Protein AF-X0XKE8-F1 (afdb_monomer_lite)

Secondary structure (DSSP, 8-state):
--TTHHHHHHHHHHHHHHHHHHHHHHHHHHHH-HHHHHHHHHHHHHHHHHHHHHHHHHHTTS-S-THHHHHHHHHHHHHHHHHHHHHHSTTS-SS-S--THHHHHHHHHHHHHHHHHHHHHHHHH--

Organism: NCBI:txid412755

InterPro domains:
  IPR033425 Membrane-associated sensor domain MASE3 [PF17159] (29-117)

Foldseek 3Di:
DPPPPVVVVVVVVVVVVVVVVVVVVLVVCCVVDVLVSLLVVLVVVLVVLQVQLVVLVVCVVVDPDCLSVVSSVLSVVLSVLSVVLNCPDPPNPNDPPDDPVVSVVSVVVSVVSVVVSVVVNVVVVVD

Structure (mmCIF, N/CA/C/O backbone):
data_AF-X0XKE8-F1
#
_entry.id   AF-X0XKE8-F1
#
loop_
_atom_site.group_PDB
_atom_site.id
_atom_site.type_symbol
_atom_site.label_atom_id
_atom_site.label_alt_id
_atom_site.label_comp_id
_atom_site.label_asym_id
_atom_site.label_entity_id
_atom_site.label_seq_id
_atom_site.pdbx_PDB_ins_code
_atom_site.Cartn_x
_atom_site.Cartn_y
_atom_site.Cartn_z
_atom_site.occupancy
_atom_site.B_iso_or_equiv
_atom_site.auth_seq_id
_atom_site.auth_comp_id
_atom_site.auth_asym_id
_atom_site.auth_atom_id
_atom_site.pdbx_PDB_model_num
ATOM 1 N N . MET A 1 1 ? -5.617 37.254 18.860 1.00 52.50 1 MET A N 1
ATOM 2 C CA . MET A 1 1 ? -5.832 35.862 18.404 1.00 52.50 1 MET A CA 1
ATOM 3 C C . MET A 1 1 ? -5.655 35.750 16.875 1.00 52.50 1 MET A C 1
ATOM 5 O O . MET A 1 1 ? -6.609 35.468 16.179 1.00 52.50 1 MET A O 1
ATOM 9 N N . MET A 1 2 ? -4.461 36.025 16.316 1.00 58.84 2 MET A N 1
ATOM 10 C CA . MET A 1 2 ? -4.208 35.961 14.848 1.00 58.84 2 MET A CA 1
ATOM 11 C C . MET A 1 2 ? -2.796 35.456 14.469 1.00 58.84 2 MET A C 1
ATOM 13 O O . MET A 1 2 ? -2.439 35.417 13.297 1.00 58.84 2 MET A O 1
ATOM 17 N N . LYS A 1 3 ? -1.968 35.032 15.437 1.00 57.28 3 LYS A N 1
ATOM 18 C CA . LYS A 1 3 ? -0.602 34.533 15.171 1.00 57.28 3 LYS A CA 1
ATOM 19 C C . LYS A 1 3 ? -0.541 33.054 14.738 1.00 57.28 3 LYS A C 1
ATOM 21 O O . LYS A 1 3 ? 0.537 32.583 14.402 1.00 57.28 3 LYS A O 1
ATOM 26 N N . ASN A 1 4 ? -1.674 32.343 14.690 1.00 58.91 4 ASN A N 1
ATOM 27 C CA . ASN A 1 4 ? -1.705 30.882 14.513 1.00 58.91 4 ASN A CA 1
ATOM 28 C C . ASN A 1 4 ? -1.995 30.395 13.075 1.00 58.91 4 ASN A C 1
ATOM 30 O O . ASN A 1 4 ? -1.893 29.210 12.795 1.00 58.91 4 ASN A O 1
ATOM 34 N N . ILE A 1 5 ? -2.324 31.290 12.133 1.00 60.47 5 ILE A N 1
ATOM 35 C CA . ILE A 1 5 ? -2.612 30.906 10.731 1.00 60.47 5 ILE A CA 1
ATOM 36 C C . ILE A 1 5 ? -1.319 30.846 9.887 1.00 60.47 5 ILE A C 1
ATOM 38 O O . ILE A 1 5 ? -1.200 30.061 8.943 1.00 60.47 5 ILE A O 1
ATOM 42 N N . ARG A 1 6 ? -0.295 31.632 10.258 1.00 56.34 6 ARG A N 1
ATOM 43 C CA . ARG A 1 6 ? 1.010 31.653 9.568 1.00 56.34 6 ARG A CA 1
ATOM 44 C C . ARG A 1 6 ? 1.866 30.408 9.831 1.00 56.34 6 ARG A C 1
ATOM 46 O O . ARG A 1 6 ? 2.654 30.049 8.965 1.00 56.34 6 ARG A O 1
ATOM 53 N N . SER A 1 7 ? 1.737 29.743 10.981 1.00 52.84 7 SER A N 1
ATOM 54 C CA . SER A 1 7 ? 2.471 28.496 11.271 1.00 52.84 7 SER A CA 1
ATOM 55 C C . SER A 1 7 ? 1.906 27.304 10.493 1.00 52.84 7 SER A C 1
ATOM 57 O O . SER A 1 7 ? 2.676 26.486 9.998 1.00 52.84 7 SER A O 1
ATOM 59 N N . ILE A 1 8 ? 0.583 27.260 10.300 1.00 57.44 8 ILE A N 1
ATOM 60 C CA . ILE A 1 8 ? -0.104 26.237 9.500 1.00 57.44 8 ILE A CA 1
ATOM 61 C C . ILE A 1 8 ? 0.312 26.362 8.026 1.00 57.44 8 ILE A C 1
ATOM 63 O O . ILE A 1 8 ? 0.793 25.410 7.422 1.00 57.44 8 ILE A O 1
ATOM 67 N N . THR A 1 9 ? 0.254 27.567 7.454 1.00 59.09 9 THR A N 1
A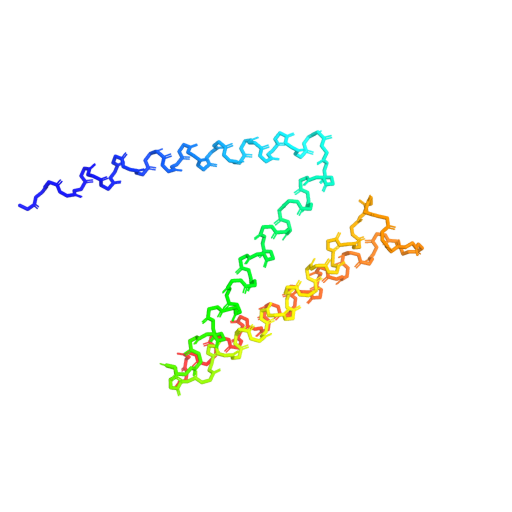TOM 68 C CA . THR A 1 9 ? 0.607 27.789 6.036 1.00 59.09 9 THR A CA 1
ATOM 69 C C . THR A 1 9 ? 2.103 27.638 5.733 1.00 59.09 9 THR A C 1
ATOM 71 O O . THR A 1 9 ? 2.461 27.131 4.669 1.00 59.09 9 THR A O 1
ATOM 74 N N . LYS A 1 10 ? 2.998 28.002 6.665 1.00 57.91 10 LYS A N 1
ATOM 75 C CA . LYS A 1 10 ? 4.456 27.854 6.490 1.00 57.91 10 LYS A CA 1
ATOM 76 C C . LYS A 1 10 ? 4.932 26.393 6.595 1.00 57.91 10 LYS A C 1
ATOM 78 O O . LYS A 1 10 ? 6.013 26.070 6.114 1.00 57.91 10 LYS A O 1
ATOM 83 N N . ASN A 1 11 ? 4.143 25.502 7.195 1.00 60.19 11 ASN A N 1
ATOM 84 C CA . ASN A 1 11 ? 4.436 24.066 7.191 1.00 60.19 11 ASN A CA 1
ATOM 85 C C . ASN A 1 11 ? 3.852 23.369 5.946 1.00 60.19 11 ASN A C 1
ATOM 87 O O . ASN A 1 11 ? 4.468 22.459 5.399 1.00 60.19 11 ASN A O 1
ATOM 91 N N . ASN A 1 12 ? 2.723 23.867 5.429 1.00 72.69 12 ASN A N 1
ATOM 92 C CA . ASN A 1 12 ? 2.022 23.270 4.290 1.00 72.69 12 ASN A CA 1
ATOM 93 C C . ASN A 1 12 ? 2.852 23.238 3.000 1.00 72.69 12 ASN A C 1
ATOM 95 O O . ASN A 1 12 ? 2.839 22.226 2.303 1.00 72.69 12 ASN A O 1
ATOM 99 N N . TYR A 1 13 ? 3.609 24.297 2.681 1.00 83.06 13 TYR A N 1
ATOM 100 C CA . TYR A 1 13 ? 4.416 24.292 1.453 1.00 83.06 13 TYR A CA 1
ATOM 101 C C . TYR A 1 13 ? 5.591 23.308 1.532 1.00 83.06 13 TYR A C 1
ATOM 103 O O . TYR A 1 13 ? 5.951 22.715 0.522 1.00 83.06 13 TYR A O 1
ATOM 111 N N . ARG A 1 14 ? 6.174 23.090 2.722 1.00 86.69 14 ARG A N 1
ATOM 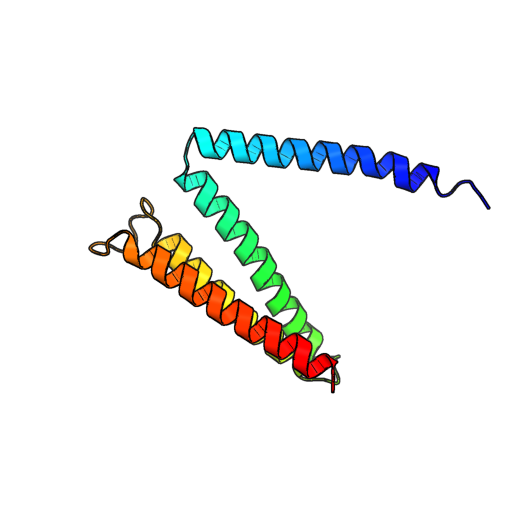112 C CA . ARG A 1 14 ? 7.238 22.092 2.916 1.00 86.69 14 ARG A CA 1
ATOM 113 C C . ARG A 1 14 ? 6.699 20.685 2.701 1.00 86.69 14 ARG A C 1
ATOM 115 O O . ARG A 1 14 ? 7.290 19.929 1.939 1.00 86.69 14 ARG A O 1
ATOM 122 N N . THR A 1 15 ? 5.558 20.366 3.307 1.00 86.88 15 THR A N 1
ATOM 123 C CA . THR A 1 15 ? 4.876 19.080 3.103 1.00 86.88 15 THR A CA 1
ATOM 124 C C . THR A 1 15 ? 4.508 18.873 1.635 1.00 86.88 15 THR A C 1
ATOM 126 O O . THR A 1 15 ? 4.716 17.789 1.099 1.00 86.88 15 THR A O 1
ATOM 129 N N . PHE A 1 16 ? 4.036 19.921 0.956 1.00 89.69 16 PHE A N 1
ATOM 130 C CA . PHE A 1 16 ? 3.709 19.867 -0.467 1.00 89.69 16 PHE A CA 1
ATOM 131 C C . PHE A 1 16 ? 4.941 19.599 -1.345 1.00 89.69 16 PHE A C 1
ATOM 133 O O . PHE A 1 16 ? 4.904 18.726 -2.208 1.00 89.69 16 PHE A O 1
ATOM 140 N N . ILE A 1 17 ? 6.059 20.284 -1.080 1.00 92.69 17 ILE A N 1
ATOM 141 C CA . ILE A 1 17 ? 7.332 20.062 -1.785 1.00 92.69 17 ILE A CA 1
ATOM 142 C C . ILE A 1 17 ? 7.845 18.634 -1.558 1.00 92.69 17 ILE A C 1
ATOM 144 O O . ILE A 1 17 ? 8.267 17.984 -2.511 1.00 92.69 17 ILE A O 1
ATOM 148 N N . ILE A 1 18 ? 7.779 18.126 -0.323 1.00 92.62 18 ILE A N 1
ATOM 149 C CA . ILE A 1 18 ? 8.166 16.743 -0.003 1.00 92.62 18 ILE A CA 1
ATOM 150 C C . ILE A 1 18 ? 7.281 15.747 -0.763 1.00 92.62 18 ILE A C 1
ATOM 152 O O . ILE A 1 18 ? 7.800 14.793 -1.339 1.00 92.62 18 ILE A O 1
ATOM 156 N N . GLY A 1 19 ? 5.968 15.987 -0.822 1.00 90.81 19 GLY A N 1
ATOM 157 C CA . GLY A 1 19 ? 5.037 15.164 -1.596 1.00 90.81 19 GLY A CA 1
ATOM 158 C C . GLY A 1 19 ? 5.391 15.118 -3.085 1.00 90.81 19 GLY A C 1
ATOM 159 O O . GLY A 1 19 ? 5.473 14.036 -3.661 1.00 90.81 19 GLY A O 1
ATOM 160 N N . ILE A 1 20 ? 5.684 16.273 -3.694 1.00 94.25 20 ILE A N 1
ATOM 161 C CA . ILE A 1 20 ? 6.123 16.353 -5.099 1.00 94.25 20 ILE A CA 1
ATOM 162 C C . ILE A 1 20 ? 7.431 15.584 -5.313 1.00 94.25 20 ILE A C 1
ATOM 164 O O . ILE A 1 20 ? 7.543 14.824 -6.274 1.00 94.25 20 ILE A O 1
ATOM 168 N N . LEU A 1 21 ? 8.407 15.753 -4.419 1.00 94.94 21 LEU A N 1
ATOM 169 C CA . LEU A 1 21 ? 9.687 15.045 -4.486 1.00 94.94 21 LEU A CA 1
ATOM 170 C C . LEU A 1 21 ? 9.505 13.526 -4.417 1.00 94.94 21 LEU A C 1
ATOM 172 O O . LEU A 1 21 ? 10.095 12.812 -5.224 1.00 94.94 21 LEU A O 1
ATOM 176 N N . LEU A 1 22 ? 8.664 13.029 -3.507 1.00 93.00 22 LEU A N 1
ATOM 177 C CA . LEU A 1 22 ? 8.369 11.598 -3.391 1.00 93.00 22 LEU A CA 1
ATOM 178 C C . LEU A 1 22 ? 7.751 11.038 -4.677 1.00 93.00 22 LEU A C 1
ATOM 180 O O . LEU A 1 22 ? 8.197 10.002 -5.168 1.00 93.00 22 LEU A O 1
ATOM 184 N N . VAL A 1 23 ? 6.777 11.741 -5.261 1.00 92.94 23 VAL A N 1
ATOM 185 C CA . VAL A 1 23 ? 6.157 11.335 -6.533 1.00 92.94 23 VAL A CA 1
ATOM 186 C C . VAL A 1 23 ? 7.179 11.349 -7.672 1.00 92.94 23 VAL A C 1
ATOM 188 O O . VAL A 1 23 ? 7.218 10.410 -8.465 1.00 92.94 23 VAL A O 1
ATOM 191 N N . ALA A 1 24 ? 8.043 12.365 -7.738 1.00 94.12 24 ALA A N 1
ATOM 192 C CA . ALA A 1 24 ? 9.091 12.452 -8.752 1.00 94.12 24 ALA A CA 1
ATOM 193 C C . ALA A 1 24 ? 10.104 11.298 -8.642 1.00 94.12 24 ALA A C 1
ATOM 195 O O . ALA A 1 24 ? 10.484 10.716 -9.659 1.00 94.12 24 ALA A O 1
ATOM 196 N N . ILE A 1 25 ? 10.498 10.927 -7.419 1.00 93.88 25 ILE A N 1
ATOM 197 C CA . ILE A 1 25 ? 11.388 9.785 -7.162 1.00 93.88 25 ILE A CA 1
ATOM 198 C C . ILE A 1 25 ? 10.719 8.478 -7.594 1.00 93.88 25 ILE A C 1
ATOM 200 O O . ILE A 1 25 ? 11.320 7.700 -8.334 1.00 93.88 25 ILE A O 1
ATOM 204 N N . LEU A 1 26 ? 9.468 8.245 -7.190 1.00 91.94 26 LEU A N 1
ATOM 205 C CA . LEU A 1 26 ? 8.717 7.052 -7.590 1.00 91.94 26 LEU A CA 1
ATOM 206 C C . LEU A 1 26 ? 8.561 6.963 -9.113 1.00 91.94 26 LEU A C 1
ATOM 208 O O . LEU A 1 26 ? 8.739 5.889 -9.691 1.00 91.94 26 LEU A O 1
ATOM 212 N N . TYR A 1 27 ? 8.301 8.092 -9.775 1.00 93.56 27 TYR A N 1
ATOM 213 C CA . TYR A 1 27 ? 8.247 8.156 -11.231 1.00 93.56 27 TYR A CA 1
ATOM 214 C C . TYR A 1 27 ? 9.595 7.788 -11.862 1.00 93.56 27 TYR A C 1
ATOM 216 O O . TYR A 1 27 ? 9.630 6.962 -12.773 1.00 93.56 27 TYR A O 1
ATOM 224 N N . ALA A 1 28 ? 10.711 8.312 -11.350 1.00 94.50 28 ALA A N 1
ATOM 225 C CA . ALA A 1 28 ? 12.042 7.949 -11.836 1.00 94.50 28 ALA A CA 1
ATOM 226 C C . ALA A 1 28 ? 12.328 6.443 -11.671 1.00 94.50 28 ALA A C 1
ATOM 228 O O . ALA A 1 28 ? 12.795 5.802 -12.615 1.00 94.50 28 ALA A O 1
ATOM 229 N N . ILE A 1 29 ? 11.966 5.855 -10.523 1.00 93.88 29 ILE A N 1
ATOM 230 C CA . ILE A 1 29 ? 12.091 4.408 -10.275 1.00 93.88 29 ILE A CA 1
ATOM 231 C C . ILE A 1 29 ? 11.269 3.612 -11.296 1.00 93.88 29 ILE A C 1
ATOM 233 O O . ILE A 1 29 ? 11.783 2.652 -11.869 1.00 93.88 29 ILE A O 1
ATOM 237 N N . SER A 1 30 ? 10.037 4.043 -11.594 1.00 93.62 30 SER A N 1
ATOM 238 C CA . SER A 1 30 ? 9.161 3.366 -12.564 1.00 93.62 30 SER A CA 1
ATOM 239 C C . SER A 1 30 ? 9.753 3.297 -13.976 1.00 93.62 30 SER A C 1
ATOM 241 O O . SER A 1 30 ? 9.494 2.343 -14.710 1.00 93.62 30 SER A O 1
ATOM 243 N N . ARG A 1 31 ? 10.577 4.287 -14.354 1.00 93.88 31 ARG A N 1
ATOM 244 C CA . ARG A 1 31 ? 11.268 4.336 -15.651 1.00 93.88 31 ARG A CA 1
ATOM 245 C C . ARG A 1 31 ? 12.504 3.443 -15.694 1.00 93.88 31 ARG A C 1
ATOM 247 O O . ARG A 1 31 ? 12.833 2.954 -16.769 1.00 93.88 31 ARG A O 1
ATOM 254 N N . TYR A 1 32 ? 13.169 3.243 -14.557 1.00 92.81 32 TYR A N 1
ATOM 255 C CA . TYR A 1 32 ? 14.352 2.390 -14.459 1.00 92.81 32 TYR A CA 1
ATOM 256 C C . TYR A 1 32 ? 13.985 0.906 -14.333 1.00 92.81 32 TYR A C 1
ATOM 258 O O . TYR A 1 32 ? 14.493 0.071 -15.075 1.00 92.81 32 TYR A O 1
ATOM 266 N N . SER A 1 33 ? 13.081 0.572 -13.411 1.00 92.62 33 SER A N 1
ATOM 267 C CA . SER A 1 33 ? 12.586 -0.789 -13.211 1.00 92.62 33 SER A CA 1
ATOM 268 C C . SER A 1 33 ? 11.144 -0.754 -12.728 1.00 92.62 33 SER A C 1
ATOM 270 O O . SER A 1 33 ? 10.856 -0.434 -11.573 1.00 92.62 33 SER A O 1
ATOM 272 N N . TYR A 1 34 ? 10.226 -1.136 -13.616 1.00 90.25 34 TYR A N 1
ATOM 273 C CA . TYR A 1 34 ? 8.812 -1.229 -13.267 1.00 90.25 34 TYR A CA 1
ATOM 274 C C . TYR A 1 34 ? 8.570 -2.254 -12.151 1.00 90.25 34 TYR A C 1
ATOM 276 O O . TYR A 1 34 ? 7.724 -2.031 -11.293 1.00 90.25 34 TYR A O 1
ATOM 284 N N . LEU A 1 35 ? 9.337 -3.351 -12.130 1.00 91.12 35 LEU A N 1
ATOM 285 C CA . LEU A 1 35 ? 9.228 -4.370 -11.087 1.00 91.12 35 LEU A CA 1
ATOM 286 C C . LEU A 1 35 ? 9.580 -3.797 -9.709 1.00 91.12 35 LEU A C 1
ATOM 288 O O . LEU A 1 35 ? 8.872 -4.049 -8.742 1.00 91.12 35 LEU A O 1
ATOM 292 N N . LEU A 1 36 ? 10.637 -2.981 -9.632 1.00 90.06 36 LEU A N 1
ATOM 293 C CA . LEU A 1 36 ? 11.032 -2.332 -8.383 1.00 90.06 36 LEU A CA 1
ATOM 294 C C . LEU A 1 36 ? 9.973 -1.328 -7.916 1.00 90.06 36 LEU A C 1
ATOM 296 O O . LEU A 1 36 ? 9.633 -1.307 -6.737 1.00 90.06 36 LEU A O 1
ATOM 300 N N . TYR A 1 37 ? 9.441 -0.523 -8.841 1.00 92.50 37 TYR A N 1
ATOM 301 C CA . TYR A 1 37 ? 8.344 0.399 -8.551 1.00 92.50 37 TYR A CA 1
ATOM 302 C C . TYR A 1 37 ? 7.117 -0.345 -8.012 1.00 92.50 37 TYR A C 1
ATOM 304 O O . TYR A 1 37 ? 6.645 -0.010 -6.930 1.00 92.50 37 TYR A O 1
ATOM 312 N N . HIS A 1 38 ? 6.660 -1.380 -8.724 1.00 91.50 38 HIS A N 1
ATO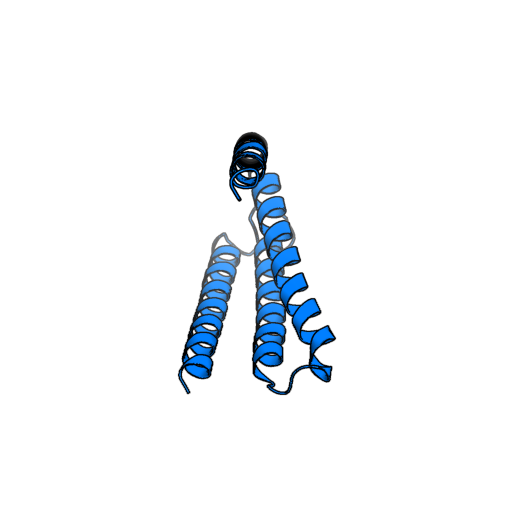M 313 C CA . HIS A 1 38 ? 5.493 -2.176 -8.351 1.00 91.50 38 HIS A CA 1
ATOM 314 C C . HIS A 1 38 ? 5.648 -2.795 -6.958 1.00 91.50 38 HIS A C 1
ATOM 316 O O . HIS A 1 38 ? 4.818 -2.554 -6.086 1.00 91.50 38 HIS A O 1
ATOM 322 N N . SER A 1 39 ? 6.747 -3.515 -6.709 1.00 92.44 39 SER A N 1
ATOM 323 C CA . SER A 1 39 ? 6.975 -4.146 -5.406 1.00 92.44 39 SER A CA 1
ATOM 324 C C . SER A 1 39 ? 7.070 -3.120 -4.276 1.00 92.44 39 SER A C 1
ATOM 326 O O . SER A 1 39 ? 6.578 -3.370 -3.180 1.00 92.44 39 SER A O 1
ATOM 328 N N . PHE A 1 40 ? 7.664 -1.948 -4.523 1.00 93.12 40 PHE A N 1
ATOM 329 C CA . PHE A 1 40 ? 7.766 -0.900 -3.508 1.00 93.12 40 PHE A CA 1
ATOM 330 C C . PHE A 1 40 ? 6.399 -0.300 -3.153 1.00 93.12 40 PHE A C 1
ATOM 332 O O . PHE A 1 40 ? 6.085 -0.149 -1.971 1.00 93.12 40 PHE A O 1
ATOM 339 N N . THR A 1 41 ? 5.573 0.023 -4.154 1.00 92.62 41 THR A N 1
ATOM 340 C CA . THR A 1 41 ? 4.232 0.582 -3.922 1.00 92.62 41 THR A CA 1
ATOM 341 C C . THR A 1 41 ? 3.296 -0.419 -3.253 1.00 92.62 41 THR A C 1
ATOM 343 O O . THR A 1 41 ? 2.508 -0.032 -2.384 1.00 92.62 41 THR A O 1
ATOM 346 N N . GLU A 1 42 ? 3.414 -1.699 -3.604 1.00 90.62 42 GLU A N 1
ATOM 347 C CA . GLU A 1 42 ? 2.576 -2.757 -3.041 1.00 90.62 42 GLU A CA 1
ATOM 348 C C . GLU A 1 42 ? 2.966 -3.040 -1.584 1.00 90.62 42 GLU A C 1
ATOM 350 O O . GLU A 1 42 ? 2.118 -2.990 -0.695 1.00 90.62 42 GLU A O 1
ATOM 355 N N . VAL A 1 43 ? 4.266 -3.199 -1.293 1.00 92.50 43 VAL A N 1
ATOM 356 C CA . VAL A 1 43 ? 4.765 -3.400 0.082 1.00 92.50 43 VAL A CA 1
ATOM 357 C C . VAL A 1 43 ? 4.417 -2.215 0.984 1.00 92.50 43 VAL A C 1
ATOM 359 O O . VAL A 1 43 ? 4.014 -2.416 2.129 1.00 92.50 43 VAL A O 1
ATOM 362 N N . PHE A 1 44 ? 4.528 -0.981 0.486 1.00 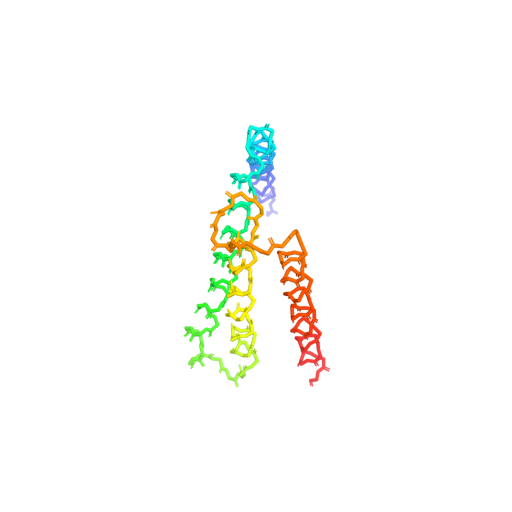92.81 44 PHE A N 1
ATOM 363 C CA . PHE A 1 44 ? 4.125 0.202 1.247 1.00 92.81 44 PHE A CA 1
ATOM 364 C C . PHE A 1 44 ? 2.637 0.159 1.627 1.00 92.81 44 PHE A C 1
ATOM 366 O O . PHE A 1 44 ? 2.288 0.387 2.787 1.00 92.81 44 PHE A O 1
ATOM 373 N N . SER A 1 45 ? 1.769 -0.192 0.675 1.00 90.62 45 SER A N 1
ATOM 374 C CA . SER A 1 45 ? 0.324 -0.311 0.907 1.00 90.62 45 SER A CA 1
ATOM 375 C C . SER A 1 45 ? -0.003 -1.443 1.888 1.00 90.62 45 SER A C 1
ATOM 377 O O . SER A 1 45 ? -0.793 -1.252 2.815 1.00 90.62 45 SER A O 1
ATOM 379 N N . ILE A 1 46 ? 0.688 -2.579 1.765 1.00 92.81 46 ILE A N 1
ATOM 380 C CA . ILE A 1 46 ? 0.586 -3.727 2.674 1.00 92.81 46 ILE A CA 1
ATOM 381 C C . ILE A 1 46 ? 0.970 -3.347 4.109 1.00 92.81 46 ILE A C 1
ATOM 383 O O . ILE A 1 46 ? 0.269 -3.724 5.047 1.00 92.81 46 ILE A O 1
ATOM 387 N N . ILE A 1 47 ? 2.044 -2.573 4.306 1.00 95.12 47 ILE A N 1
ATOM 388 C CA . ILE A 1 47 ? 2.462 -2.113 5.642 1.00 95.12 47 ILE A CA 1
ATOM 389 C C . ILE A 1 47 ? 1.374 -1.247 6.285 1.00 95.12 47 ILE A C 1
ATOM 391 O O . ILE A 1 47 ? 1.075 -1.423 7.468 1.00 95.12 47 ILE A O 1
ATOM 395 N N . ILE A 1 48 ? 0.753 -0.342 5.521 1.00 92.81 48 ILE A N 1
ATOM 396 C CA . ILE A 1 48 ? -0.345 0.498 6.021 1.00 92.81 48 ILE A CA 1
ATOM 397 C C . ILE A 1 48 ? -1.538 -0.374 6.428 1.00 92.81 48 ILE A C 1
ATOM 399 O O . ILE A 1 48 ? -2.043 -0.240 7.544 1.00 92.81 48 ILE A O 1
ATOM 403 N N . ALA A 1 49 ? -1.961 -1.293 5.559 1.00 90.00 49 ALA A N 1
ATOM 404 C CA . ALA A 1 49 ? -3.082 -2.193 5.815 1.00 90.00 49 ALA A CA 1
ATOM 405 C C . ALA A 1 49 ? -2.826 -3.121 7.023 1.00 90.00 49 ALA A C 1
ATOM 407 O O . ALA A 1 49 ? -3.694 -3.281 7.885 1.00 90.00 49 ALA A O 1
ATOM 408 N N . ALA A 1 50 ? -1.609 -3.652 7.161 1.00 92.62 50 ALA A N 1
ATOM 409 C CA . ALA A 1 50 ? -1.195 -4.425 8.330 1.00 92.62 50 ALA A CA 1
ATOM 410 C C . ALA A 1 50 ? -1.177 -3.566 9.605 1.00 92.62 50 ALA A C 1
ATOM 412 O O . ALA A 1 50 ? -1.554 -4.039 10.677 1.00 92.62 50 ALA A O 1
ATOM 413 N N . GLY A 1 51 ? -0.790 -2.292 9.492 1.00 93.31 51 GLY A N 1
ATOM 414 C CA . GLY A 1 51 ? -0.872 -1.310 10.571 1.00 93.31 51 GLY A CA 1
ATOM 415 C C . GLY A 1 51 ? -2.304 -1.093 11.063 1.00 93.31 51 GLY A C 1
ATOM 416 O O . GLY A 1 51 ? -2.524 -1.060 12.274 1.00 93.31 51 GLY A O 1
ATOM 417 N N . ILE A 1 52 ? -3.286 -1.033 10.155 1.00 90.19 52 ILE A N 1
ATOM 418 C CA . ILE A 1 52 ? -4.717 -0.945 10.502 1.00 90.19 52 ILE A CA 1
ATOM 419 C C . ILE A 1 52 ? -5.152 -2.180 11.301 1.00 90.19 52 ILE A C 1
ATOM 421 O O . ILE A 1 52 ? -5.755 -2.038 12.367 1.00 90.19 52 ILE A O 1
ATOM 425 N N . PHE A 1 53 ? -4.800 -3.384 10.837 1.00 92.06 53 PHE A N 1
ATOM 426 C CA . PHE A 1 53 ? -5.076 -4.623 11.573 1.00 92.06 53 PHE A CA 1
ATOM 427 C C . PHE A 1 53 ? -4.436 -4.613 12.965 1.00 92.06 53 PHE A C 1
ATOM 429 O O . PHE A 1 53 ? -5.120 -4.864 13.958 1.00 92.06 53 PHE A O 1
ATOM 436 N N . MET A 1 54 ? -3.144 -4.285 13.058 1.00 92.19 54 MET A N 1
ATOM 437 C CA . MET A 1 54 ? -2.433 -4.229 14.336 1.00 92.19 54 MET A CA 1
ATOM 438 C C . MET A 1 54 ? -3.075 -3.220 15.288 1.00 92.19 54 MET A C 1
ATOM 440 O O . MET A 1 54 ? -3.268 -3.528 16.464 1.00 92.19 54 MET A O 1
ATOM 444 N N . PHE A 1 55 ? -3.443 -2.037 14.801 1.00 90.31 55 PHE A N 1
ATOM 445 C CA . PHE A 1 55 ? -4.093 -1.011 15.610 1.00 90.31 55 PHE A CA 1
ATOM 446 C C . PHE A 1 55 ? -5.452 -1.481 16.146 1.00 90.31 55 PHE A C 1
ATOM 448 O O . PHE A 1 55 ? -5.714 -1.375 17.349 1.00 90.31 55 PHE A O 1
ATOM 455 N N . ALA A 1 56 ? -6.284 -2.068 15.283 1.00 89.44 56 ALA A N 1
ATOM 456 C CA . ALA A 1 56 ? -7.579 -2.626 15.663 1.00 89.44 56 ALA A CA 1
ATOM 457 C C . ALA A 1 56 ? -7.438 -3.774 16.678 1.00 89.44 56 ALA A C 1
ATOM 459 O O . ALA A 1 56 ? -8.125 -3.801 17.701 1.00 89.44 56 ALA A O 1
ATOM 460 N N . TRP A 1 57 ? -6.501 -4.694 16.440 1.00 89.62 57 TRP A N 1
ATOM 461 C CA . TRP A 1 57 ? -6.275 -5.857 17.297 1.00 89.62 57 TRP A CA 1
ATOM 462 C C . TRP A 1 57 ? -5.739 -5.489 18.685 1.00 89.62 57 TRP A C 1
ATOM 464 O O . TRP A 1 57 ? -6.115 -6.111 19.685 1.00 89.62 57 TRP A O 1
ATOM 474 N N . ASN A 1 58 ? -4.877 -4.472 18.769 1.00 90.50 58 ASN A N 1
ATOM 475 C CA . ASN A 1 58 ? -4.360 -3.968 20.043 1.00 90.50 58 ASN A CA 1
ATOM 476 C C . ASN A 1 58 ? -5.426 -3.190 20.822 1.00 90.50 58 ASN A C 1
ATOM 478 O O . ASN A 1 58 ? -5.533 -3.343 22.039 1.00 90.50 58 ASN A O 1
ATOM 482 N N . SER A 1 59 ? -6.269 -2.431 20.122 1.00 86.94 59 SER A N 1
ATOM 483 C CA . SER A 1 59 ? -7.338 -1.643 20.739 1.00 86.94 59 SER A CA 1
ATOM 484 C C . SER A 1 59 ? -8.544 -2.481 21.173 1.00 86.94 59 SER A C 1
ATOM 486 O O . SER A 1 59 ? -9.397 -1.972 21.888 1.00 86.94 59 SER A O 1
ATOM 488 N N . ARG A 1 60 ? -8.608 -3.776 20.825 1.00 84.81 60 ARG A N 1
ATOM 489 C CA . ARG A 1 60 ? -9.774 -4.650 21.076 1.00 84.81 60 ARG A CA 1
ATOM 490 C C . ARG A 1 60 ? -10.298 -4.655 22.515 1.00 84.81 60 ARG A C 1
ATOM 492 O O . ARG A 1 60 ? -11.477 -4.880 22.723 1.00 84.81 60 ARG A O 1
ATOM 499 N N . LYS A 1 61 ? -9.422 -4.458 23.507 1.00 82.94 61 LYS A N 1
ATOM 500 C CA . LYS A 1 61 ? -9.801 -4.459 24.932 1.00 82.94 61 LYS A CA 1
ATOM 501 C C . LYS A 1 61 ? -10.422 -3.138 25.393 1.00 82.94 61 LYS A C 1
ATOM 503 O O . LYS A 1 61 ? -11.019 -3.105 26.459 1.00 82.94 61 LYS A O 1
ATOM 508 N N . PHE A 1 62 ? -10.234 -2.071 24.622 1.00 81.62 62 PHE A N 1
ATOM 509 C CA . PHE A 1 62 ? -10.699 -0.715 24.917 1.00 81.62 62 PHE A CA 1
ATOM 510 C C . PHE A 1 62 ? -11.897 -0.309 24.052 1.00 81.62 62 PHE A C 1
ATOM 512 O O . PHE A 1 62 ? -12.346 0.830 24.119 1.00 81.62 62 PHE A O 1
ATOM 519 N N . LEU A 1 63 ? -12.372 -1.215 23.197 1.00 78.94 63 LEU A N 1
ATOM 520 C CA . LEU A 1 63 ? -13.446 -0.965 22.254 1.00 78.94 63 LEU A CA 1
ATOM 521 C C . LEU A 1 63 ? -14.695 -1.709 22.713 1.00 78.94 63 LEU A C 1
ATOM 523 O O . LEU A 1 63 ? -14.710 -2.935 22.726 1.00 78.94 63 LEU A O 1
ATOM 527 N N . ASP A 1 64 ? -15.751 -0.959 23.022 1.00 75.19 64 ASP A N 1
ATOM 528 C CA . ASP A 1 64 ? -17.058 -1.523 23.385 1.00 75.19 64 ASP A CA 1
ATOM 529 C C . ASP A 1 64 ? -17.792 -2.144 22.180 1.00 75.19 64 ASP A C 1
ATOM 531 O O . ASP A 1 64 ? -18.772 -2.868 22.344 1.00 75.19 64 ASP A O 1
ATOM 535 N N . ASN A 1 65 ? -17.314 -1.888 20.954 1.00 75.12 65 ASN A N 1
ATOM 536 C CA . ASN A 1 65 ? -17.897 -2.399 19.717 1.00 75.12 65 ASN A CA 1
ATOM 537 C C . ASN A 1 65 ? -16.896 -3.270 18.933 1.00 75.12 65 ASN A C 1
ATOM 539 O O . ASN A 1 65 ? -15.802 -2.831 18.570 1.00 75.12 65 ASN A O 1
ATOM 543 N N . ASN A 1 66 ? -17.329 -4.486 18.585 1.00 81.12 66 ASN A N 1
ATOM 544 C CA . ASN A 1 66 ? -16.586 -5.459 17.774 1.00 81.12 66 ASN A CA 1
ATOM 545 C C . ASN A 1 66 ? -16.348 -5.017 16.320 1.00 81.12 66 ASN A C 1
ATOM 547 O O . ASN A 1 66 ? -15.610 -5.665 15.580 1.00 81.12 66 ASN A O 1
ATOM 551 N N . TYR A 1 67 ? -16.952 -3.915 15.898 1.00 80.75 67 TYR A N 1
ATOM 552 C CA . TYR A 1 67 ? -16.866 -3.377 14.552 1.00 80.75 67 TYR A CA 1
ATOM 553 C C . TYR A 1 67 ? -15.433 -3.080 14.076 1.00 80.75 67 TYR A C 1
ATOM 555 O O . TYR A 1 67 ? -15.021 -3.525 13.005 1.00 80.75 67 TYR A O 1
ATOM 563 N N . LEU A 1 68 ? -14.631 -2.379 14.883 1.00 82.12 68 LEU A N 1
ATOM 564 C CA . LEU A 1 68 ? -13.231 -2.098 14.535 1.00 82.12 68 LEU A CA 1
ATOM 565 C C . LEU A 1 68 ? -12.396 -3.383 14.466 1.00 82.12 68 LEU A C 1
ATOM 567 O O . LEU A 1 68 ? -11.482 -3.487 13.651 1.00 82.12 68 LEU A O 1
ATOM 571 N N . LEU A 1 69 ? -12.748 -4.381 15.279 1.00 85.19 69 LEU A N 1
ATOM 572 C CA . LEU A 1 69 ? -12.123 -5.701 15.271 1.00 85.19 69 LEU A CA 1
ATOM 573 C C . LEU A 1 69 ? -12.452 -6.451 13.967 1.00 85.19 69 LEU A C 1
ATOM 575 O O . LEU A 1 69 ? -11.550 -7.015 13.348 1.00 85.19 69 LEU A O 1
ATOM 579 N N . PHE A 1 70 ? -13.704 -6.380 13.497 1.00 85.94 70 PHE A N 1
ATOM 580 C CA . PHE A 1 70 ? -14.126 -6.927 12.203 1.00 85.94 70 PHE A CA 1
ATOM 581 C C . PHE A 1 70 ? -13.353 -6.301 11.034 1.00 85.94 70 PHE A C 1
ATOM 583 O O . PHE A 1 70 ? -12.811 -7.033 10.205 1.00 85.94 70 PHE A O 1
ATOM 590 N N . ILE A 1 71 ? -13.229 -4.968 11.004 1.00 86.38 71 ILE A N 1
ATOM 591 C CA . ILE A 1 71 ? -12.410 -4.271 9.997 1.00 86.38 71 ILE A CA 1
ATOM 592 C C . ILE A 1 71 ? -10.967 -4.764 10.059 1.00 86.38 71 ILE A C 1
ATOM 594 O O . ILE A 1 71 ? -10.405 -5.129 9.032 1.00 86.38 71 ILE A O 1
ATOM 598 N N . GLY A 1 72 ? -10.370 -4.811 11.252 1.00 88.25 72 GLY A N 1
ATOM 599 C CA . GLY A 1 72 ? -8.997 -5.276 11.418 1.00 88.25 72 GLY A CA 1
ATOM 600 C C . GLY A 1 72 ? -8.785 -6.661 10.806 1.00 88.25 72 GLY A C 1
ATOM 601 O O . GLY A 1 72 ? -7.878 -6.841 9.995 1.00 88.25 72 GLY A O 1
ATOM 602 N N . ILE A 1 73 ? -9.638 -7.630 11.152 1.00 88.50 73 ILE A N 1
ATOM 603 C CA . ILE A 1 73 ? -9.560 -8.994 10.609 1.00 88.50 73 ILE A CA 1
ATOM 604 C C . ILE A 1 73 ? -9.727 -8.988 9.084 1.00 88.50 73 ILE A C 1
ATOM 606 O O . ILE A 1 73 ? -8.994 -9.688 8.392 1.00 88.50 73 ILE A O 1
ATOM 610 N N . ALA A 1 74 ? -10.638 -8.186 8.536 1.00 89.62 74 ALA A N 1
ATOM 611 C CA . ALA A 1 74 ? -10.800 -8.082 7.091 1.00 89.62 74 ALA A CA 1
ATOM 612 C C . ALA A 1 74 ? -9.535 -7.548 6.391 1.00 89.62 74 ALA A C 1
ATOM 614 O O . ALA A 1 74 ? -9.112 -8.096 5.372 1.00 89.62 74 ALA A O 1
ATOM 615 N N . TYR A 1 75 ? -8.884 -6.537 6.974 1.00 89.06 75 TYR A N 1
ATOM 616 C CA . TYR A 1 75 ? -7.618 -5.995 6.472 1.00 89.06 75 TYR A CA 1
ATOM 617 C C . TYR A 1 75 ? -6.460 -6.998 6.548 1.00 89.06 75 TYR A C 1
ATOM 619 O O . TYR A 1 75 ? -5.564 -6.940 5.709 1.00 89.06 75 TYR A O 1
ATOM 627 N N . LEU A 1 76 ? -6.491 -7.967 7.472 1.00 91.06 76 LEU A N 1
ATOM 628 C CA . LEU A 1 76 ? -5.529 -9.075 7.479 1.00 91.06 76 LEU A CA 1
ATOM 629 C C . LEU A 1 76 ? -5.642 -9.927 6.204 1.00 91.06 76 LEU A C 1
ATOM 631 O O . LEU A 1 76 ? -4.625 -10.259 5.598 1.00 91.06 76 LEU A O 1
ATOM 635 N N . PHE A 1 77 ? -6.863 -10.256 5.771 1.00 90.31 77 PHE A N 1
ATOM 636 C CA . PHE A 1 77 ? -7.073 -11.009 4.529 1.00 90.31 77 PHE A CA 1
ATOM 637 C C . PHE A 1 77 ? -6.669 -10.201 3.295 1.00 90.31 77 PHE A C 1
ATOM 639 O O . PHE A 1 77 ? -6.023 -10.746 2.405 1.00 90.31 77 PHE A O 1
ATOM 646 N N . ILE A 1 78 ? -6.989 -8.904 3.264 1.00 91.31 78 ILE A N 1
ATOM 647 C CA . ILE A 1 78 ? -6.580 -7.992 2.184 1.00 91.31 78 ILE A CA 1
ATOM 648 C C . ILE A 1 78 ? -5.051 -7.973 2.049 1.00 91.31 78 ILE A C 1
ATOM 650 O O . ILE A 1 78 ? -4.536 -8.192 0.958 1.00 91.31 78 ILE A O 1
ATOM 654 N N . VAL A 1 79 ? -4.324 -7.834 3.164 1.00 92.75 79 VAL A N 1
ATOM 655 C CA . VAL A 1 79 ? -2.852 -7.883 3.186 1.00 92.75 79 VAL A CA 1
ATOM 656 C C . VAL A 1 79 ? -2.309 -9.194 2.622 1.00 92.75 79 VAL A C 1
ATOM 658 O O . VAL A 1 79 ? -1.360 -9.177 1.842 1.00 92.75 79 VAL A O 1
ATOM 661 N N . LEU A 1 80 ? -2.888 -10.334 3.006 1.00 92.25 80 LEU A N 1
ATOM 662 C CA . LEU A 1 80 ? -2.445 -11.635 2.500 1.00 92.25 80 LEU A CA 1
ATOM 663 C C . LEU A 1 80 ? -2.660 -11.757 0.987 1.00 92.25 80 LEU A C 1
ATOM 665 O O . LEU A 1 80 ? -1.784 -12.262 0.285 1.00 92.25 80 LEU A O 1
ATOM 669 N N . LEU A 1 81 ? -3.792 -11.272 0.478 1.00 91.44 81 LEU A N 1
ATOM 670 C CA . LEU A 1 81 ? -4.097 -11.301 -0.951 1.00 91.44 81 LEU A CA 1
ATOM 671 C C . LEU A 1 81 ? -3.203 -10.348 -1.751 1.00 91.44 81 LEU A C 1
ATOM 673 O O . LEU A 1 81 ? -2.700 -10.747 -2.800 1.00 91.44 81 LEU A O 1
ATOM 677 N N . ASP A 1 82 ? -2.934 -9.143 -1.243 1.00 90.50 82 ASP A N 1
ATOM 678 C CA . ASP A 1 82 ? -2.012 -8.189 -1.875 1.00 90.50 82 ASP A CA 1
ATOM 679 C C . ASP A 1 82 ? -0.564 -8.706 -1.858 1.00 90.50 82 ASP A C 1
ATOM 681 O O . ASP A 1 82 ? 0.162 -8.567 -2.845 1.00 90.50 82 ASP A O 1
ATOM 685 N N . LEU A 1 83 ? -0.141 -9.407 -0.798 1.00 91.00 83 LEU A N 1
ATOM 686 C CA . LEU A 1 83 ? 1.147 -10.110 -0.780 1.00 91.00 83 LEU A CA 1
ATOM 687 C C . LEU A 1 83 ? 1.209 -11.184 -1.871 1.00 91.00 83 LEU A C 1
ATOM 689 O O . LEU A 1 83 ? 2.181 -11.242 -2.628 1.00 91.00 83 LEU A O 1
ATOM 693 N N . MET A 1 84 ? 0.172 -12.019 -1.989 1.00 90.31 84 MET A N 1
ATOM 694 C CA . MET A 1 84 ? 0.101 -13.032 -3.046 1.00 90.31 84 MET A CA 1
ATOM 695 C C . MET A 1 84 ? 0.099 -12.397 -4.440 1.00 90.31 84 MET A C 1
ATOM 697 O O . MET A 1 84 ? 0.802 -12.887 -5.324 1.00 90.31 84 MET A O 1
ATOM 701 N N . HIS A 1 85 ? -0.634 -11.298 -4.630 1.00 90.31 85 HIS A N 1
ATOM 702 C CA . HIS A 1 85 ? -0.635 -10.514 -5.864 1.00 90.31 85 HIS A CA 1
ATOM 703 C C . HIS A 1 85 ? 0.773 -10.019 -6.212 1.00 90.31 85 HIS A C 1
ATOM 705 O O . HIS A 1 85 ? 1.244 -10.264 -7.325 1.00 90.31 85 HIS A O 1
ATOM 711 N N . THR A 1 86 ? 1.465 -9.409 -5.243 1.00 89.88 86 THR A N 1
ATOM 712 C CA . THR A 1 86 ? 2.838 -8.906 -5.406 1.00 89.88 86 THR A CA 1
ATOM 713 C C . THR A 1 86 ? 3.764 -10.024 -5.880 1.00 89.88 86 THR A C 1
ATOM 715 O O . THR A 1 86 ? 4.505 -9.856 -6.843 1.00 89.88 86 THR A O 1
ATOM 718 N N . LEU A 1 87 ? 3.706 -11.196 -5.238 1.00 88.19 87 LEU A N 1
ATOM 719 C CA . LEU A 1 87 ? 4.548 -12.350 -5.578 1.00 88.19 87 LEU A CA 1
ATOM 720 C C . LEU A 1 87 ? 4.180 -12.976 -6.933 1.00 88.19 87 LEU A C 1
ATOM 722 O O . LEU A 1 87 ? 5.045 -13.534 -7.610 1.00 88.19 87 LEU A O 1
ATOM 726 N N . ALA A 1 88 ? 2.913 -12.880 -7.336 1.00 87.81 88 ALA A N 1
ATOM 727 C CA . ALA A 1 88 ? 2.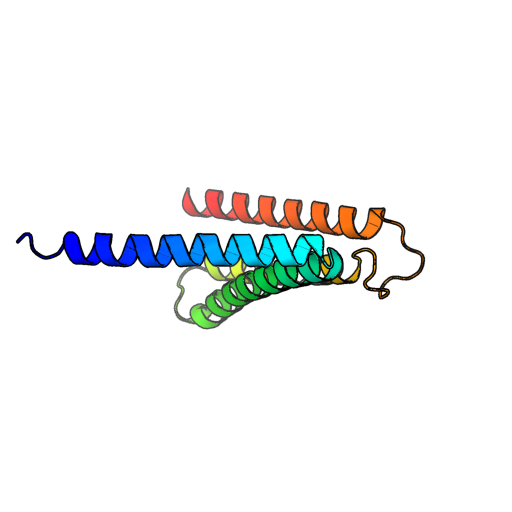422 -13.327 -8.637 1.00 87.81 88 ALA A CA 1
ATOM 728 C C . ALA A 1 88 ? 2.759 -12.361 -9.777 1.00 87.81 88 ALA A C 1
ATOM 730 O O . ALA A 1 88 ? 2.587 -12.723 -10.944 1.00 87.81 88 ALA A O 1
ATOM 731 N N . TYR A 1 89 ? 3.243 -11.154 -9.476 1.00 87.19 89 TYR A N 1
ATOM 732 C CA . TYR A 1 89 ? 3.555 -10.168 -10.496 1.00 87.19 89 TYR A CA 1
ATOM 733 C C . TYR A 1 89 ? 4.676 -10.632 -11.437 1.00 87.19 89 TYR A C 1
ATOM 735 O O . TYR A 1 89 ? 5.648 -11.297 -11.055 1.00 87.19 89 TYR A O 1
ATOM 743 N N . LYS A 1 90 ? 4.552 -10.253 -12.714 1.00 81.31 90 LYS A N 1
ATOM 744 C CA . LYS A 1 90 ? 5.492 -10.651 -13.763 1.00 81.31 90 LYS A CA 1
ATOM 745 C C . LYS A 1 90 ? 6.906 -10.170 -13.429 1.00 81.31 90 LYS A C 1
ATOM 747 O O . LYS A 1 90 ? 7.149 -8.974 -13.317 1.00 81.31 90 LYS A O 1
ATOM 752 N N . GLY A 1 91 ? 7.851 -11.106 -13.375 1.00 83.12 91 GLY A N 1
ATOM 753 C CA . GLY A 1 91 ? 9.264 -10.824 -13.103 1.00 83.12 91 GLY A CA 1
ATOM 754 C C . GLY A 1 91 ? 9.716 -11.165 -11.682 1.00 83.12 91 GLY A C 1
ATOM 755 O O . GLY A 1 91 ? 10.918 -11.191 -11.451 1.00 83.12 91 GLY A O 1
ATOM 756 N N . MET A 1 92 ? 8.796 -11.502 -10.767 1.00 84.81 92 MET A N 1
ATOM 757 C CA . MET A 1 92 ? 9.143 -11.984 -9.418 1.00 84.81 92 MET A CA 1
ATOM 758 C C . MET A 1 92 ? 9.626 -13.442 -9.410 1.00 84.81 92 MET A C 1
ATOM 760 O O . MET A 1 92 ? 10.397 -13.831 -8.541 1.00 84.81 92 MET A O 1
ATOM 764 N N . GLY A 1 93 ? 9.174 -14.261 -10.368 1.00 81.81 93 GLY A N 1
ATOM 765 C CA . GLY A 1 93 ? 9.639 -15.644 -10.545 1.00 81.81 93 GLY A CA 1
ATOM 766 C C . GLY A 1 93 ? 9.118 -16.666 -9.523 1.00 81.81 93 GLY A C 1
ATOM 767 O O . GLY A 1 93 ? 9.554 -17.810 -9.558 1.00 81.81 93 GLY A O 1
ATOM 768 N N . VAL A 1 94 ? 8.187 -16.285 -8.638 1.00 84.62 94 VAL A N 1
ATOM 769 C CA . VAL A 1 94 ? 7.666 -17.152 -7.560 1.00 84.62 94 VAL A CA 1
ATOM 770 C C . VAL A 1 94 ? 6.633 -18.160 -8.074 1.00 84.62 94 VAL A C 1
ATOM 772 O O . VAL A 1 94 ? 6.695 -19.339 -7.740 1.00 84.62 94 VAL A O 1
ATOM 775 N N . PHE A 1 95 ? 5.698 -17.718 -8.918 1.00 82.25 95 PHE A N 1
ATOM 776 C CA . PHE A 1 95 ? 4.682 -18.582 -9.523 1.00 82.25 95 PHE A CA 1
ATOM 777 C C . PHE A 1 95 ? 5.067 -18.921 -10.967 1.00 82.25 95 PHE A C 1
ATOM 779 O O . PHE A 1 95 ? 4.866 -18.129 -11.887 1.00 82.25 95 PHE A O 1
ATOM 786 N N . ILE A 1 96 ? 5.643 -20.107 -11.164 1.00 72.12 96 ILE A N 1
ATOM 787 C CA . ILE A 1 96 ? 6.093 -20.599 -12.474 1.00 72.12 96 ILE A CA 1
ATOM 788 C C . ILE A 1 96 ? 4.920 -21.293 -13.181 1.00 72.12 96 ILE A C 1
ATOM 790 O O . ILE A 1 96 ? 4.216 -22.097 -12.577 1.00 72.12 96 ILE A O 1
ATOM 794 N N . GLY A 1 97 ? 4.699 -20.988 -14.463 1.00 71.06 97 GLY A N 1
ATOM 795 C CA . GLY A 1 97 ? 3.653 -21.618 -15.285 1.00 71.06 97 GLY A CA 1
ATOM 796 C C . GLY A 1 97 ? 2.288 -20.919 -15.263 1.00 71.06 97 GLY A C 1
ATOM 797 O O . GLY A 1 97 ? 1.418 -21.264 -16.058 1.00 71.06 97 GLY A O 1
ATOM 798 N N . TYR A 1 98 ? 2.110 -19.897 -14.424 1.00 70.50 98 TYR A N 1
ATOM 799 C CA . TYR A 1 98 ? 0.929 -19.035 -14.456 1.00 70.50 98 TYR A CA 1
ATOM 800 C C . TYR A 1 98 ?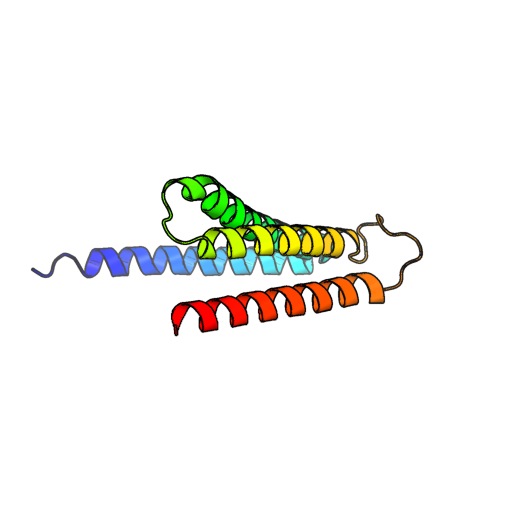 1.149 -17.858 -15.415 1.00 70.50 98 TYR A C 1
ATOM 802 O O . TYR A 1 98 ? 2.218 -17.249 -15.444 1.00 70.50 98 TYR A O 1
ATOM 810 N N . SER A 1 99 ? 0.142 -17.551 -16.236 1.00 72.38 99 SER A N 1
ATOM 811 C CA . SER A 1 99 ? 0.184 -16.408 -17.154 1.00 72.38 99 SER A CA 1
ATOM 812 C C . SER A 1 99 ? -0.094 -15.088 -16.419 1.00 72.38 99 SER A C 1
ATOM 814 O O . SER A 1 99 ? -0.388 -15.069 -15.224 1.00 72.38 99 SER A O 1
ATOM 816 N N . TYR A 1 100 ? -0.086 -13.974 -17.160 1.00 74.81 100 TYR A N 1
ATOM 817 C CA . TYR A 1 100 ? -0.465 -12.636 -16.678 1.00 74.81 100 TYR A CA 1
ATOM 818 C C . TYR A 1 100 ? -1.833 -12.568 -15.977 1.00 74.81 100 TYR A C 1
ATOM 820 O O . TYR A 1 100 ? -2.100 -11.613 -15.256 1.00 74.81 100 TYR A O 1
ATOM 828 N N . ASN A 1 101 ? -2.688 -13.577 -16.161 1.00 83.56 101 ASN A N 1
ATOM 829 C CA . ASN A 1 101 ? -4.022 -13.623 -15.575 1.00 83.56 101 ASN A CA 1
ATOM 830 C C . ASN A 1 101 ? -4.002 -13.762 -14.049 1.00 83.56 101 ASN A C 1
ATOM 832 O O . ASN A 1 101 ? -4.881 -13.206 -13.398 1.00 83.56 101 ASN A O 1
ATOM 836 N N . LEU A 1 102 ? -3.026 -14.473 -13.471 1.00 84.62 102 LEU A N 1
ATOM 837 C CA . LEU A 1 102 ? -3.005 -14.748 -12.030 1.00 84.62 102 LEU A CA 1
ATOM 838 C C . LEU A 1 102 ? -2.885 -13.466 -11.183 1.00 84.62 102 LEU A C 1
ATOM 840 O O . LEU A 1 102 ? -3.779 -13.227 -10.368 1.00 84.62 102 LEU A O 1
ATOM 844 N N . PRO A 1 103 ? -1.857 -12.610 -11.364 1.00 84.62 103 PRO A N 1
ATOM 845 C CA . PRO A 1 103 ? -1.777 -11.362 -10.611 1.00 84.62 103 PRO A CA 1
ATOM 846 C C . PRO A 1 103 ? -3.001 -10.466 -10.852 1.00 84.62 103 PRO A C 1
ATOM 848 O O . PRO A 1 103 ? -3.516 -9.896 -9.895 1.00 84.62 103 PRO A O 1
ATOM 851 N N . THR A 1 104 ? -3.539 -10.385 -12.073 1.00 85.38 104 THR A N 1
ATOM 852 C CA . THR A 1 104 ? -4.747 -9.581 -12.342 1.00 85.38 104 THR A CA 1
ATOM 853 C C . THR A 1 104 ? -5.989 -10.116 -11.622 1.00 85.38 104 THR A C 1
ATOM 855 O O . THR A 1 104 ? -6.759 -9.329 -11.076 1.00 85.38 104 THR A O 1
ATOM 858 N N . GLN A 1 105 ? -6.188 -11.434 -11.579 1.00 88.94 105 GLN A N 1
ATOM 859 C CA . GLN A 1 105 ? -7.306 -12.048 -10.857 1.00 88.94 105 GLN A CA 1
ATOM 860 C C . GLN A 1 105 ? -7.197 -11.826 -9.350 1.00 88.94 105 GLN A C 1
ATOM 862 O O . GLN A 1 105 ? -8.192 -11.460 -8.729 1.00 88.94 105 GLN A O 1
ATOM 867 N N . LEU A 1 106 ? -5.997 -11.989 -8.782 1.00 87.81 106 LEU A N 1
ATOM 868 C CA . LEU A 1 106 ? -5.742 -11.703 -7.369 1.00 87.81 106 LEU A CA 1
ATOM 869 C C . LEU A 1 106 ? -6.044 -10.239 -7.044 1.00 87.81 106 LEU A C 1
ATOM 871 O O . LEU A 1 106 ? -6.754 -9.971 -6.083 1.00 87.81 106 LEU A O 1
ATOM 875 N N . TRP A 1 107 ? -5.606 -9.308 -7.895 1.00 88.50 107 TRP A N 1
ATOM 876 C CA . TRP A 1 107 ? -5.887 -7.885 -7.718 1.00 88.50 107 TRP A CA 1
ATOM 877 C C . TRP A 1 107 ? -7.389 -7.581 -7.721 1.00 88.50 107 TRP A C 1
ATOM 879 O O . TRP A 1 107 ? -7.894 -6.950 -6.794 1.00 88.50 107 TRP A O 1
ATOM 889 N N . ILE A 1 108 ? -8.128 -8.067 -8.726 1.00 87.38 108 ILE A N 1
ATOM 890 C CA . ILE A 1 108 ? -9.584 -7.870 -8.810 1.00 87.38 108 ILE A CA 1
ATOM 891 C C . ILE A 1 108 ? -10.273 -8.472 -7.581 1.00 87.38 108 ILE A C 1
ATOM 893 O O . ILE A 1 108 ? -11.139 -7.833 -6.983 1.00 87.38 108 ILE A O 1
ATOM 897 N N . PHE A 1 109 ? -9.870 -9.678 -7.183 1.00 89.81 109 PHE A N 1
ATOM 898 C CA . PHE A 1 109 ? -10.411 -10.349 -6.010 1.00 89.81 109 PHE A CA 1
ATOM 899 C C . PHE A 1 109 ? -10.189 -9.528 -4.734 1.00 89.81 109 PHE A C 1
ATOM 901 O O . PHE A 1 109 ? -11.155 -9.288 -4.005 1.00 89.81 109 PHE A O 1
ATOM 908 N N . THR A 1 110 ? -8.979 -9.004 -4.504 1.00 87.69 110 THR A N 1
ATOM 909 C CA . THR A 1 110 ? -8.715 -8.137 -3.347 1.00 87.69 110 THR A CA 1
ATOM 910 C C . THR A 1 110 ? -9.607 -6.895 -3.353 1.00 87.69 110 THR A C 1
ATOM 912 O O . THR A 1 110 ? -10.193 -6.559 -2.325 1.00 87.69 110 THR A O 1
ATOM 915 N N . ARG A 1 111 ? -9.808 -6.248 -4.511 1.00 88.62 111 ARG A N 1
ATOM 916 C CA . ARG A 1 111 ? -10.672 -5.054 -4.615 1.00 88.62 111 ARG A CA 1
ATOM 917 C C . ARG A 1 111 ? -12.145 -5.353 -4.333 1.00 88.62 111 ARG A C 1
ATOM 919 O O . ARG A 1 111 ? -12.843 -4.511 -3.761 1.00 88.62 111 ARG A O 1
ATOM 926 N N . TYR A 1 112 ? -12.631 -6.544 -4.686 1.00 88.31 112 TYR A N 1
ATOM 927 C CA . TYR A 1 112 ? -13.975 -6.982 -4.297 1.00 88.31 112 TYR A CA 1
ATOM 928 C C . TYR A 1 112 ? -14.097 -7.162 -2.784 1.00 88.31 112 TYR A C 1
ATOM 930 O O . TYR A 1 112 ? -15.073 -6.686 -2.199 1.00 88.31 112 TYR A O 1
ATOM 938 N N . VAL A 1 113 ? -13.103 -7.790 -2.148 1.00 86.44 113 VAL A N 1
ATOM 939 C CA . VAL A 1 113 ? -13.067 -7.950 -0.687 1.00 86.44 113 VAL A CA 1
ATOM 940 C C . VAL A 1 113 ? -13.060 -6.579 -0.006 1.00 86.44 113 VAL A C 1
ATOM 942 O O . VAL A 1 113 ? -13.923 -6.320 0.831 1.00 86.44 113 VAL A O 1
ATOM 945 N N . GLU A 1 114 ? -12.181 -5.665 -0.422 1.00 85.50 114 GLU A N 1
ATOM 946 C CA . GLU A 1 114 ? -12.137 -4.289 0.094 1.00 85.50 114 GLU A CA 1
ATOM 947 C C . GLU A 1 114 ? -13.478 -3.559 -0.055 1.00 85.50 114 GLU A C 1
ATOM 949 O O . GLU A 1 114 ? -13.945 -2.916 0.885 1.00 85.50 114 GLU A O 1
ATOM 954 N N . SER A 1 115 ? -14.133 -3.679 -1.213 1.00 85.62 115 SER A N 1
ATOM 955 C CA . SER A 1 115 ? -15.415 -3.013 -1.477 1.00 85.62 115 SER A CA 1
ATOM 956 C C . SER A 1 115 ? -16.541 -3.534 -0.581 1.00 85.62 115 SER A C 1
ATOM 958 O O . SER A 1 115 ? -17.379 -2.757 -0.119 1.00 85.62 115 SER A O 1
ATOM 960 N N . ILE A 1 116 ? -16.576 -4.845 -0.324 1.00 84.94 116 ILE A N 1
ATOM 961 C CA . ILE A 1 116 ? -17.563 -5.465 0.570 1.00 84.94 116 ILE A CA 1
ATOM 962 C C . ILE A 1 116 ? -17.325 -5.008 2.008 1.00 84.94 116 ILE A C 1
ATOM 964 O O . ILE A 1 116 ? -18.274 -4.623 2.692 1.00 84.94 116 ILE A O 1
ATOM 968 N N . VAL A 1 117 ? -16.064 -4.980 2.441 1.00 83.62 117 VAL A N 1
ATOM 969 C CA . VAL A 1 117 ? -15.674 -4.490 3.767 1.00 83.62 117 VAL A CA 1
ATOM 970 C C . VAL A 1 117 ? -16.070 -3.021 3.918 1.00 83.62 117 VAL A C 1
ATOM 972 O O . VAL A 1 117 ? -16.736 -2.683 4.890 1.00 83.62 117 VAL A O 1
ATOM 975 N N . GLY A 1 118 ? -15.775 -2.177 2.923 1.00 74.19 118 GLY A N 1
ATOM 976 C CA . GLY A 1 118 ? -16.144 -0.755 2.875 1.00 74.19 118 GLY A CA 1
ATOM 977 C C . GLY A 1 118 ? -17.659 -0.477 2.876 1.00 74.19 118 GLY A C 1
ATOM 978 O O . GLY A 1 118 ? -18.144 0.513 3.432 1.00 74.19 118 GLY A O 1
ATOM 979 N N . LYS A 1 119 ? -18.452 -1.356 2.258 1.00 66.12 119 LYS A N 1
ATOM 980 C CA . LYS A 1 119 ? -19.919 -1.275 2.346 1.00 66.12 119 LYS A CA 1
ATOM 981 C C . LYS A 1 119 ? -20.429 -1.718 3.712 1.00 66.12 119 LYS A C 1
ATOM 983 O O . LYS A 1 119 ? -21.287 -1.043 4.277 1.00 66.12 119 LYS A O 1
ATOM 988 N N . GLY A 1 120 ? -19.884 -2.809 4.251 1.00 63.97 120 GLY A N 1
ATOM 989 C CA . GLY A 1 120 ? -20.180 -3.263 5.607 1.00 63.97 120 GLY A CA 1
ATOM 990 C C . GLY A 1 120 ? -19.889 -2.170 6.632 1.00 63.97 120 GLY A C 1
ATOM 991 O O . GLY A 1 120 ? -20.711 -1.920 7.508 1.00 63.97 120 GLY A O 1
ATOM 992 N N . THR A 1 121 ? -18.785 -1.440 6.461 1.00 62.66 121 THR A N 1
ATOM 993 C CA . THR A 1 121 ? -18.427 -0.331 7.343 1.00 62.66 121 THR A CA 1
ATOM 994 C C . THR A 1 121 ? -19.445 0.802 7.342 1.00 62.66 121 THR A C 1
ATOM 996 O O . THR A 1 121 ? -19.887 1.256 8.396 1.00 62.66 121 THR A O 1
ATOM 999 N N . THR A 1 122 ? -19.897 1.213 6.162 1.00 63.75 122 THR A N 1
ATOM 1000 C CA . THR A 1 122 ? -20.897 2.283 6.032 1.00 63.75 122 THR A CA 1
ATOM 1001 C C . THR A 1 122 ? -22.264 1.871 6.597 1.00 63.75 122 THR A C 1
ATOM 1003 O O . THR A 1 122 ? -22.934 2.671 7.250 1.00 63.75 122 THR A O 1
ATOM 1006 N N . PHE A 1 123 ? -22.672 0.614 6.398 1.00 59.62 123 PHE A N 1
ATOM 1007 C CA . PHE A 1 123 ? -23.950 0.099 6.896 1.00 59.62 123 PHE A CA 1
ATOM 1008 C C . PHE A 1 123 ? -24.001 0.039 8.431 1.00 59.62 123 PHE A C 1
ATOM 1010 O O . PHE A 1 123 ? -24.982 0.479 9.022 1.00 59.62 123 PHE A O 1
ATOM 1017 N N . TYR A 1 124 ? -22.925 -0.416 9.083 1.00 57.81 124 TYR A N 1
ATOM 1018 C CA . TYR A 1 124 ? -22.829 -0.470 10.549 1.00 57.81 124 TYR A CA 1
ATOM 1019 C C . TYR A 1 124 ? -22.797 0.906 11.230 1.00 57.81 124 TYR A C 1
ATOM 1021 O O . TYR A 1 124 ? -23.178 0.997 12.388 1.00 57.81 124 TYR A O 1
ATOM 1029 N N . PHE A 1 125 ? -22.346 1.964 10.547 1.00 59.41 125 PHE A N 1
ATOM 1030 C CA . PHE A 1 125 ? -22.364 3.334 11.083 1.00 59.41 125 PHE A CA 1
ATOM 1031 C C . PHE A 1 125 ? -23.701 4.065 10.877 1.00 59.41 125 PHE A C 1
ATOM 1033 O O . PHE A 1 125 ? -23.888 5.144 11.434 1.00 59.41 125 PHE A O 1
ATOM 1040 N N . THR A 1 126 ? -24.603 3.515 10.058 1.00 57.12 126 THR A N 1
ATOM 1041 C CA . THR A 1 126 ? -25.917 4.116 9.759 1.00 57.12 126 THR A CA 1
ATOM 1042 C C . THR A 1 126 ? -27.044 3.524 10.628 1.00 57.12 126 THR A C 1
ATOM 1044 O O . THR A 1 126 ? -28.168 4.021 10.585 1.00 57.12 126 THR A O 1
ATOM 1047 N N . LEU A 1 127 ? -26.751 2.481 11.414 1.00 52.91 127 LEU A N 1
ATOM 1048 C CA . LEU A 1 127 ? -27.642 1.837 12.390 1.00 52.91 127 LEU A CA 1
ATOM 1049 C C . LEU A 1 127 ? -27.289 2.276 13.814 1.00 52.91 127 LEU A C 1
ATOM 1051 O O . LEU A 1 127 ? -28.236 2.427 14.615 1.00 52.91 127 LEU A O 1
#

Sequence (127 aa):
MMKNIRSITKNNYRTFIIGILLVAILYAISRYSYLLYHSFTEVFSIIIAAGIFMFAWNSRKFLDNNYLLFIGIAYLFIVLLDLMHTLAYKGMGVFIGYSYNLPTQLWIFTRYVESIVGKGTTFYFTL

pLDDT: mean 83.17, std 11.9, range [52.5, 95.12]

Radius of gyration: 19.38 Å; chains: 1; bounding box: 42×58×42 Å